Pro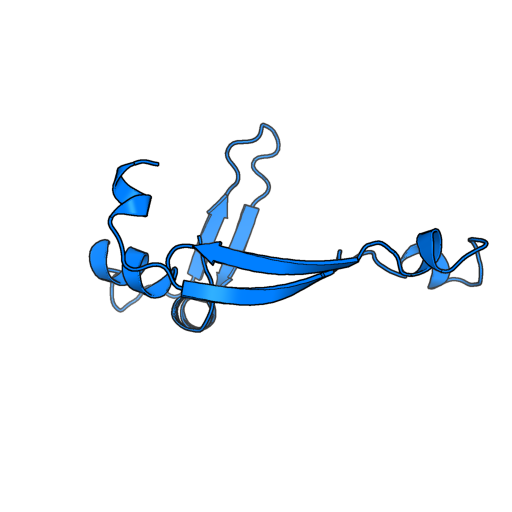tein AF-A0A357V154-F1 (afdb_monomer_lite)

Secondary structure (DSSP, 8-state):
-TTGGGSPPEEEEEEEE-TTTTGGGGGS---SSHHHHS-SEEEEEEEE-BHHHHHHHTT--TT--EEEE--SSTT---EEEEHHHHHHT-B-

Sequence (92 aa):
YQDLKRFPPQSRFYFLECAANGGMEWRGAQLNGVQFTHGMVHCVQYTGVPLRTLLEEAGVKPKAKWLLVEGGDSAGMNRSLPLDKALDDCMV

Structure (mmCIF, N/CA/C/O backbone):
data_AF-A0A357V154-F1
#
_entry.id   AF-A0A357V154-F1
#
loop_
_atom_site.group_PDB
_atom_site.id
_atom_site.type_symbol
_atom_site.label_atom_id
_atom_site.label_alt_id
_atom_site.label_comp_id
_atom_site.label_asym_id
_atom_site.label_entity_id
_atom_site.label_seq_id
_atom_site.pdbx_PDB_ins_code
_atom_site.Cartn_x
_atom_site.Cartn_y
_atom_site.Cartn_z
_atom_site.occupancy
_atom_site.B_iso_or_equiv
_atom_site.auth_seq_id
_atom_site.auth_comp_id
_atom_site.auth_asym_id
_atom_site.auth_atom_id
_atom_site.pdbx_PDB_model_num
ATOM 1 N N . TYR A 1 1 ? 2.688 7.151 16.355 1.00 86.50 1 TYR A N 1
ATOM 2 C CA . TYR A 1 1 ? 3.520 5.962 16.049 1.00 86.50 1 TYR A CA 1
ATOM 3 C C . TYR A 1 1 ? 3.602 4.986 17.219 1.00 86.50 1 TYR A C 1
ATOM 5 O O . TYR A 1 1 ? 3.321 3.817 17.006 1.00 86.50 1 TYR A O 1
ATOM 13 N N . GLN A 1 2 ? 3.945 5.419 18.442 1.00 96.81 2 GLN A N 1
ATOM 14 C CA . GLN A 1 2 ? 4.041 4.491 19.585 1.00 96.81 2 GLN A CA 1
ATOM 15 C C . GLN A 1 2 ? 2.719 3.782 19.908 1.00 96.81 2 GLN A C 1
ATOM 17 O O . GLN A 1 2 ? 2.735 2.596 20.215 1.00 96.81 2 GLN A O 1
ATOM 22 N N . ASP A 1 3 ? 1.581 4.465 19.762 1.00 96.94 3 ASP A N 1
ATOM 23 C CA . ASP A 1 3 ? 0.273 3.849 20.015 1.00 96.94 3 ASP A CA 1
ATOM 24 C C . ASP A 1 3 ? -0.071 2.752 19.000 1.00 96.94 3 ASP A C 1
ATOM 26 O O . ASP A 1 3 ? -0.614 1.722 19.382 1.00 96.94 3 ASP A O 1
ATOM 30 N N . LEU A 1 4 ? 0.341 2.901 17.732 1.00 96.56 4 LEU A N 1
ATOM 31 C CA . LEU A 1 4 ? 0.139 1.868 16.705 1.00 96.56 4 LEU A CA 1
ATOM 32 C C . LEU A 1 4 ? 0.829 0.552 17.085 1.00 96.56 4 LEU A C 1
ATOM 34 O O . LEU A 1 4 ? 0.264 -0.516 16.892 1.00 96.56 4 LEU A O 1
ATOM 38 N N . LYS A 1 5 ? 2.016 0.620 17.702 1.00 96.06 5 LYS A N 1
ATOM 39 C CA . LYS A 1 5 ? 2.767 -0.571 18.135 1.00 96.06 5 LYS A CA 1
ATOM 40 C C . LYS A 1 5 ? 2.099 -1.360 19.262 1.00 96.06 5 LYS A C 1
ATOM 42 O O . LYS A 1 5 ? 2.571 -2.446 19.584 1.00 96.06 5 LYS A O 1
ATOM 47 N N . ARG A 1 6 ? 1.060 -0.811 19.896 1.00 96.88 6 ARG A N 1
ATOM 48 C CA . ARG A 1 6 ? 0.317 -1.485 20.969 1.00 96.88 6 ARG A CA 1
ATOM 49 C C . ARG A 1 6 ? -0.791 -2.391 20.435 1.00 96.88 6 ARG A C 1
ATOM 51 O O . ARG A 1 6 ? -1.246 -3.259 21.173 1.00 96.88 6 ARG A O 1
ATOM 58 N N . PHE A 1 7 ? -1.216 -2.210 19.183 1.00 97.94 7 PHE A N 1
ATOM 59 C CA . PHE A 1 7 ? -2.176 -3.110 18.547 1.00 97.94 7 PHE A CA 1
ATOM 60 C C . PHE A 1 7 ? -1.512 -4.442 18.152 1.00 97.94 7 PHE A C 1
ATOM 62 O O . PHE A 1 7 ? -0.307 -4.467 17.889 1.00 97.94 7 PHE A O 1
ATOM 69 N N . PRO A 1 8 ? -2.273 -5.552 18.076 1.00 96.38 8 PRO A N 1
ATOM 70 C CA . PRO A 1 8 ? -1.737 -6.847 17.662 1.00 96.38 8 PRO A CA 1
ATOM 71 C C . PRO A 1 8 ? -1.181 -6.800 16.225 1.00 96.38 8 PRO A C 1
ATOM 73 O O . PRO A 1 8 ? -1.943 -6.520 15.294 1.00 96.38 8 PRO A O 1
ATOM 76 N N . PRO A 1 9 ? 0.117 -7.084 16.009 1.00 97.00 9 PRO A N 1
ATOM 77 C CA . PRO A 1 9 ? 0.693 -7.067 14.673 1.00 97.00 9 PRO A CA 1
ATOM 78 C C . PRO A 1 9 ? 0.313 -8.325 13.881 1.00 97.00 9 PRO A C 1
ATOM 80 O O . PRO A 1 9 ? 0.141 -9.409 14.441 1.00 97.00 9 PRO A O 1
ATOM 83 N N . GLN A 1 10 ? 0.249 -8.199 12.558 1.00 97.94 10 GLN A N 1
ATOM 84 C CA . GLN A 1 10 ? 0.177 -9.316 11.617 1.00 97.94 10 GLN A CA 1
ATOM 85 C C . GLN A 1 10 ? 1.294 -9.195 10.583 1.00 97.94 10 GLN A C 1
ATOM 87 O O . GLN A 1 10 ? 1.650 -8.086 10.185 1.00 97.94 10 GLN A O 1
ATOM 92 N N . SER A 1 11 ? 1.811 -10.334 10.119 1.00 98.12 11 SER A N 1
ATOM 93 C CA . SER A 1 11 ? 2.831 -10.381 9.069 1.00 98.12 11 SER A CA 1
ATOM 94 C C . SER A 1 11 ? 2.301 -11.060 7.810 1.00 98.12 11 SER A C 1
ATOM 96 O O . SER A 1 11 ? 1.695 -12.12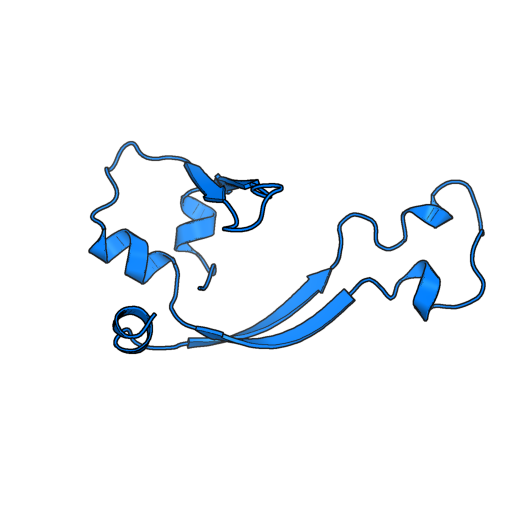9 7.893 1.00 98.12 11 SER A O 1
ATOM 98 N N . ARG A 1 12 ? 2.540 -10.461 6.639 1.00 97.62 12 ARG A N 1
ATOM 99 C CA . ARG A 1 12 ? 2.117 -10.988 5.329 1.00 97.62 12 ARG A CA 1
ATOM 100 C C . ARG A 1 12 ? 3.166 -10.706 4.260 1.00 97.62 12 ARG A C 1
ATOM 102 O O . ARG A 1 12 ? 3.825 -9.673 4.299 1.00 97.62 12 ARG A O 1
ATOM 109 N N . PHE A 1 13 ? 3.308 -11.616 3.301 1.00 98.44 13 PHE A N 1
ATOM 110 C CA . PHE A 1 13 ? 4.090 -11.363 2.093 1.00 98.44 13 PHE A CA 1
ATOM 111 C C . PHE A 1 13 ? 3.184 -10.747 1.036 1.00 98.44 13 PHE A C 1
ATOM 113 O O . PHE A 1 13 ? 2.178 -11.354 0.668 1.00 98.44 13 PHE A O 1
ATOM 120 N N . TYR A 1 14 ? 3.555 -9.569 0.545 1.00 98.06 14 TYR A N 1
ATOM 121 C CA . TYR A 1 14 ? 2.866 -8.920 -0.563 1.00 98.06 14 TYR A CA 1
ATOM 122 C C . TYR A 1 14 ? 3.872 -8.494 -1.618 1.00 98.06 14 TYR A C 1
ATOM 124 O O . TYR A 1 14 ? 4.957 -7.999 -1.291 1.00 98.06 14 TYR A O 1
ATOM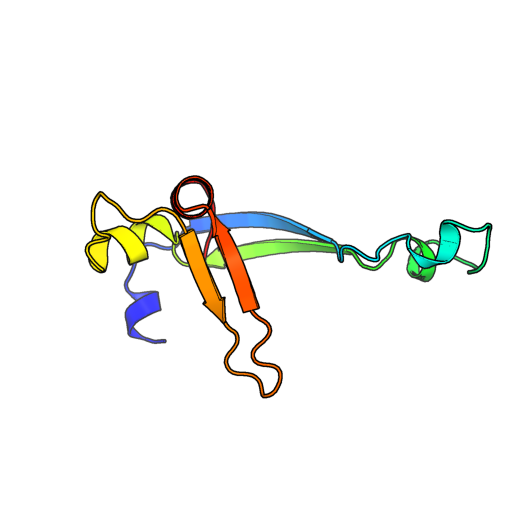 132 N N . PHE A 1 15 ? 3.483 -8.662 -2.881 1.00 98.44 15 PHE A N 1
ATOM 133 C CA . PHE A 1 15 ? 4.119 -7.924 -3.954 1.00 98.44 15 PHE A CA 1
ATOM 134 C C . PHE A 1 15 ? 3.457 -6.551 -4.081 1.00 98.44 15 PHE A C 1
ATOM 136 O O . PHE A 1 15 ? 2.255 -6.410 -3.857 1.00 98.44 15 PHE A O 1
ATOM 143 N N . LEU A 1 16 ? 4.245 -5.544 -4.435 1.00 98.50 16 LEU A N 1
ATOM 144 C CA . LEU A 1 16 ? 3.752 -4.225 -4.802 1.00 98.50 16 LEU A CA 1
ATOM 145 C C . LEU A 1 16 ? 4.339 -3.890 -6.162 1.00 98.50 16 LEU A C 1
ATOM 147 O O . LEU A 1 16 ? 5.555 -3.905 -6.343 1.00 98.50 16 LEU A O 1
ATOM 151 N N . GLU A 1 17 ? 3.452 -3.628 -7.111 1.00 98.81 17 GLU A N 1
ATOM 152 C CA . GLU A 1 17 ? 3.791 -3.329 -8.492 1.00 98.81 17 GLU A CA 1
ATOM 153 C C . GLU A 1 17 ? 3.292 -1.928 -8.843 1.00 98.81 17 GLU A C 1
ATOM 155 O O . GLU A 1 17 ? 2.149 -1.560 -8.561 1.00 98.81 17 GLU A O 1
ATOM 160 N N . CYS A 1 18 ? 4.164 -1.125 -9.448 1.00 98.44 18 CYS A N 1
ATOM 161 C CA . CYS A 1 18 ? 3.763 0.161 -9.993 1.00 98.44 18 CYS A CA 1
ATOM 162 C C . CYS A 1 18 ? 2.778 -0.066 -11.144 1.00 98.44 18 CYS A C 1
ATOM 164 O O . CYS A 1 18 ? 3.056 -0.849 -12.045 1.00 98.44 18 CYS A O 1
ATOM 166 N N . ALA A 1 19 ? 1.683 0.695 -11.194 1.00 98.19 19 ALA A N 1
ATOM 167 C CA . ALA A 1 19 ? 0.722 0.624 -12.300 1.00 98.19 19 ALA A CA 1
ATOM 168 C C . ALA A 1 19 ? 1.348 0.897 -13.688 1.00 98.19 19 ALA A C 1
ATOM 170 O O . ALA A 1 19 ? 0.749 0.571 -14.708 1.00 98.19 19 ALA A O 1
ATOM 171 N N . ALA A 1 20 ? 2.536 1.510 -13.726 1.00 98.12 20 ALA A N 1
ATOM 172 C CA . ALA A 1 20 ? 3.295 1.777 -14.943 1.00 98.12 20 ALA A CA 1
ATOM 173 C C . ALA A 1 20 ? 4.352 0.703 -15.274 1.00 98.12 20 ALA A C 1
ATOM 175 O O . ALA A 1 20 ? 5.106 0.894 -16.228 1.00 98.12 20 ALA A O 1
ATOM 176 N N . ASN A 1 21 ? 4.440 -0.405 -14.527 1.00 98.56 21 ASN A N 1
ATOM 177 C CA . ASN A 1 21 ? 5.336 -1.508 -14.878 1.00 98.56 21 ASN A CA 1
ATOM 178 C C . ASN A 1 21 ? 4.953 -2.068 -16.261 1.00 98.56 21 ASN A C 1
ATOM 180 O O . ASN A 1 21 ? 3.772 -2.239 -16.553 1.00 98.56 21 ASN A O 1
ATOM 184 N N . GLY A 1 22 ? 5.923 -2.262 -17.158 1.00 97.94 22 GLY A N 1
ATOM 185 C CA . GLY A 1 22 ? 5.659 -2.580 -18.572 1.00 97.94 22 GLY A CA 1
ATOM 186 C C . GLY A 1 22 ? 5.102 -1.419 -19.408 1.00 97.94 22 GLY A C 1
ATOM 187 O O . GLY A 1 22 ? 4.980 -1.536 -20.625 1.00 97.94 22 GLY A O 1
ATOM 188 N N . GLY A 1 23 ? 4.810 -0.270 -18.792 1.00 97.81 23 GLY A N 1
ATOM 189 C CA . GLY A 1 23 ? 4.123 0.864 -19.409 1.00 97.81 23 GLY A CA 1
ATOM 190 C C . GLY A 1 23 ? 4.829 1.456 -20.633 1.00 97.81 23 GLY A C 1
ATOM 191 O O . GLY A 1 23 ? 4.191 1.918 -21.576 1.00 97.81 23 GLY A O 1
ATOM 192 N N . MET A 1 24 ? 6.157 1.424 -20.651 1.00 96.56 24 MET A N 1
ATOM 193 C CA . MET A 1 24 ? 6.928 1.941 -21.784 1.00 96.56 24 MET A CA 1
ATOM 194 C C . MET A 1 24 ? 6.812 1.037 -23.022 1.00 96.56 24 MET A C 1
ATOM 196 O O . MET A 1 24 ? 6.887 1.514 -24.150 1.00 96.56 24 MET A O 1
ATOM 200 N N . GLU A 1 25 ? 6.512 -0.248 -22.832 1.00 97.56 25 GLU A N 1
ATOM 201 C CA . GLU A 1 25 ? 6.518 -1.249 -23.900 1.00 97.56 25 GLU A CA 1
ATOM 202 C C . GLU A 1 25 ? 5.164 -1.370 -24.635 1.00 97.56 25 GLU A C 1
ATOM 204 O O . GLU A 1 25 ? 5.070 -2.062 -25.650 1.00 97.56 25 GLU A O 1
ATOM 209 N N . TRP A 1 26 ? 4.102 -0.670 -24.192 1.00 97.06 26 TRP A N 1
ATOM 210 C CA . TRP A 1 26 ? 2.756 -0.757 -24.801 1.00 97.06 26 TRP A CA 1
ATOM 211 C C . TRP A 1 26 ? 2.727 -0.425 -26.300 1.00 97.06 26 TRP A C 1
ATOM 213 O O . TRP A 1 26 ? 1.849 -0.897 -27.020 1.00 97.06 26 TRP A O 1
ATOM 223 N N . ARG A 1 27 ? 3.650 0.420 -26.778 1.00 96.62 27 ARG A N 1
ATOM 224 C CA . ARG A 1 27 ? 3.722 0.861 -28.185 1.00 96.62 27 ARG A CA 1
ATOM 225 C C . ARG A 1 27 ? 4.833 0.176 -28.987 1.00 96.62 27 ARG A C 1
ATOM 227 O O . ARG A 1 27 ? 5.106 0.595 -30.109 1.00 96.62 27 ARG A O 1
ATOM 234 N N . GLY A 1 28 ? 5.463 -0.852 -28.428 1.00 96.56 28 GLY A N 1
ATOM 235 C CA . GLY A 1 28 ? 6.577 -1.580 -29.033 1.00 96.56 28 GLY A CA 1
ATOM 236 C C . GLY A 1 28 ? 7.750 -1.723 -28.070 1.00 96.56 28 GLY A C 1
ATOM 237 O O . GLY A 1 28 ? 7.754 -1.116 -27.005 1.00 96.56 28 GLY A O 1
ATOM 238 N N . ALA A 1 29 ? 8.750 -2.512 -28.462 1.00 97.00 29 ALA A N 1
ATOM 239 C CA . ALA A 1 29 ? 9.934 -2.742 -27.641 1.00 97.00 29 ALA A CA 1
ATOM 240 C C . ALA A 1 29 ? 10.782 -1.462 -27.524 1.00 97.00 29 ALA A C 1
ATOM 242 O O . ALA A 1 29 ? 11.229 -0.940 -28.550 1.00 97.00 29 ALA A O 1
ATOM 243 N N . GLN A 1 30 ? 11.001 -0.958 -26.306 1.00 97.44 30 GLN A N 1
ATOM 244 C CA . GLN A 1 30 ? 11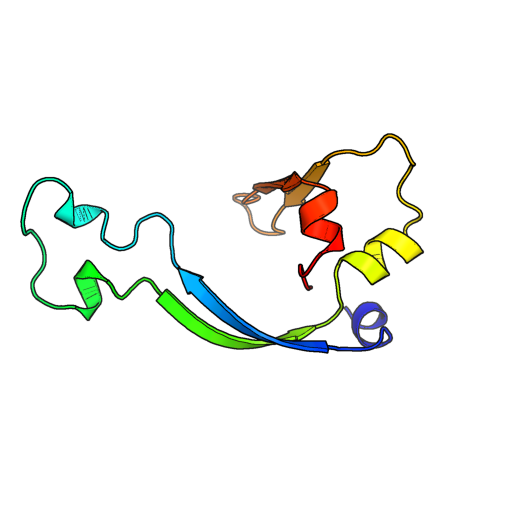.748 0.288 -26.074 1.00 97.44 30 GLN A CA 1
ATOM 245 C C . GLN A 1 30 ? 13.014 0.086 -25.243 1.00 97.44 30 GLN A C 1
ATOM 247 O O . GLN A 1 30 ? 14.042 0.695 -25.549 1.00 97.44 30 GLN A O 1
ATOM 252 N N . LEU A 1 31 ? 12.960 -0.735 -24.191 1.00 97.56 31 LEU A N 1
ATOM 253 C CA . LEU A 1 31 ? 14.037 -0.829 -23.202 1.00 97.56 31 LEU A CA 1
ATOM 254 C C . LEU A 1 31 ? 14.745 -2.191 -23.210 1.00 97.56 31 LEU A C 1
ATOM 256 O O . LEU A 1 31 ? 14.132 -3.253 -23.295 1.00 97.56 31 LEU A O 1
ATOM 260 N N . ASN A 1 32 ? 16.072 -2.161 -23.055 1.00 96.94 32 ASN A N 1
ATOM 261 C CA . ASN A 1 32 ? 16.906 -3.363 -23.044 1.00 96.94 32 ASN A CA 1
ATOM 262 C C . ASN A 1 32 ? 17.077 -3.916 -21.625 1.00 96.94 32 ASN A C 1
ATOM 264 O O . ASN A 1 32 ? 17.973 -3.498 -20.893 1.00 96.94 32 ASN A O 1
ATOM 268 N N . GLY A 1 33 ? 16.246 -4.895 -21.260 1.00 97.38 33 GLY A N 1
ATOM 269 C CA . GLY A 1 33 ? 16.405 -5.701 -20.046 1.00 97.38 33 GLY A CA 1
ATOM 270 C C . GLY A 1 33 ? 15.156 -5.759 -19.168 1.00 97.38 33 GLY A C 1
ATOM 271 O O . GLY A 1 33 ? 14.372 -4.812 -19.088 1.00 97.38 33 GLY A O 1
ATOM 272 N N . VAL A 1 34 ? 14.982 -6.882 -18.463 1.00 97.25 34 VAL A N 1
ATOM 273 C CA . VAL A 1 34 ? 13.809 -7.118 -17.598 1.00 97.25 34 VAL A CA 1
ATOM 274 C C . VAL A 1 34 ? 13.746 -6.149 -16.418 1.00 97.25 34 VAL A C 1
ATOM 276 O O . VAL A 1 34 ? 12.664 -5.740 -16.017 1.00 97.25 34 VAL A O 1
ATOM 279 N N . GLN A 1 35 ? 14.903 -5.699 -15.924 1.00 98.19 35 GLN A N 1
ATOM 280 C CA . GLN A 1 35 ? 14.981 -4.687 -14.872 1.00 98.19 35 GLN A CA 1
ATOM 281 C C . GLN A 1 35 ? 14.265 -3.384 -15.265 1.00 98.19 35 GLN A C 1
ATOM 283 O O . GLN A 1 35 ? 13.662 -2.742 -14.413 1.00 98.19 35 GLN A O 1
ATOM 288 N N . PHE A 1 36 ? 14.306 -2.999 -16.541 1.00 97.44 36 PHE A N 1
ATOM 289 C CA . PHE A 1 36 ? 13.698 -1.754 -17.013 1.00 97.44 36 PHE A CA 1
ATOM 290 C C . PHE A 1 36 ? 12.265 -1.945 -17.499 1.00 97.44 36 PHE A C 1
ATOM 292 O O . PHE A 1 36 ? 11.429 -1.068 -17.309 1.00 97.44 36 PHE A O 1
ATOM 299 N N . THR A 1 37 ? 11.977 -3.091 -18.114 1.00 97.69 37 THR A N 1
ATOM 300 C CA . THR A 1 37 ? 10.651 -3.367 -18.678 1.00 97.69 37 THR A CA 1
ATOM 301 C C . THR A 1 37 ? 9.658 -3.850 -17.622 1.00 97.69 37 THR A C 1
ATOM 303 O O . THR A 1 37 ? 8.495 -3.482 -17.696 1.00 97.69 37 THR A O 1
ATOM 306 N N . HIS A 1 38 ? 10.100 -4.629 -16.628 1.00 98.25 38 HIS A N 1
ATOM 307 C CA . HIS A 1 38 ? 9.226 -5.286 -15.644 1.00 98.25 38 HIS A CA 1
ATOM 308 C C . HIS A 1 38 ? 9.730 -5.172 -14.193 1.00 98.25 38 HIS A C 1
ATOM 310 O O . HIS A 1 38 ? 9.203 -5.836 -13.302 1.00 98.25 38 HIS A O 1
ATOM 316 N N . GLY A 1 39 ? 10.756 -4.356 -13.934 1.00 98.31 39 GLY A N 1
ATOM 317 C CA . GLY A 1 39 ? 11.389 -4.249 -12.617 1.00 98.31 39 GLY A CA 1
ATOM 318 C C . GLY A 1 39 ? 10.718 -3.285 -11.639 1.00 98.31 39 GLY A C 1
ATOM 319 O O . GLY A 1 39 ? 11.218 -3.139 -10.526 1.00 98.31 39 GLY A O 1
ATOM 320 N N . MET A 1 40 ? 9.604 -2.631 -11.993 1.00 98.62 40 MET A N 1
ATOM 321 C CA . MET A 1 40 ? 8.859 -1.759 -11.069 1.00 98.62 40 MET A CA 1
ATOM 322 C C . MET A 1 40 ? 7.966 -2.574 -10.118 1.00 98.62 40 MET A C 1
ATOM 324 O O . MET A 1 40 ? 6.782 -2.280 -9.947 1.00 98.62 40 MET A O 1
ATOM 328 N N . VAL A 1 41 ? 8.539 -3.618 -9.520 1.00 98.62 41 VAL A N 1
ATOM 329 C CA . VAL A 1 41 ? 7.877 -4.563 -8.625 1.00 98.62 41 VAL A CA 1
ATOM 330 C C . VAL A 1 41 ? 8.849 -5.029 -7.546 1.00 98.62 41 VAL A C 1
ATOM 332 O O . VAL A 1 41 ? 10.044 -5.194 -7.786 1.00 98.62 41 VAL A O 1
ATOM 335 N N . HIS A 1 42 ? 8.338 -5.278 -6.349 1.00 98.62 42 HIS A N 1
ATOM 336 C CA . HIS A 1 42 ? 9.074 -5.970 -5.294 1.00 98.62 42 HIS A CA 1
ATOM 337 C C . HIS A 1 42 ? 8.132 -6.860 -4.490 1.00 98.62 42 HIS A C 1
ATOM 339 O O . HIS A 1 42 ? 6.921 -6.669 -4.528 1.00 98.62 42 HIS A O 1
ATOM 345 N N . CYS A 1 43 ? 8.682 -7.807 -3.728 1.00 98.56 43 CYS A N 1
ATOM 346 C CA . CYS A 1 43 ? 7.931 -8.645 -2.795 1.00 98.56 43 CYS A CA 1
ATOM 347 C C . CYS A 1 43 ? 8.684 -8.740 -1.470 1.00 98.56 43 CYS A C 1
ATOM 349 O O . CYS A 1 43 ? 9.853 -9.125 -1.445 1.00 98.56 43 CYS A O 1
ATOM 351 N N . VAL A 1 44 ? 8.026 -8.353 -0.378 1.00 98.56 44 VAL A N 1
ATOM 352 C CA . VAL A 1 44 ? 8.620 -8.329 0.964 1.00 98.56 44 VAL A CA 1
ATOM 353 C C . VAL A 1 44 ? 7.615 -8.808 2.004 1.00 98.56 44 VAL A C 1
ATOM 355 O O . VAL A 1 44 ? 6.408 -8.853 1.754 1.00 98.56 44 VAL A O 1
ATOM 358 N N . GLN A 1 45 ? 8.117 -9.160 3.187 1.00 98.56 45 GLN A N 1
ATOM 359 C CA . GLN A 1 45 ? 7.273 -9.384 4.352 1.00 98.56 45 GLN A CA 1
ATOM 360 C C . GLN A 1 45 ? 6.939 -8.041 5.007 1.00 98.56 45 GLN A C 1
ATOM 362 O O . GLN A 1 45 ? 7.817 -7.364 5.539 1.00 98.56 45 GLN A O 1
ATOM 367 N N . TYR A 1 46 ? 5.663 -7.681 5.008 1.00 98.31 46 TYR A N 1
ATOM 368 C CA . TYR A 1 46 ? 5.133 -6.565 5.779 1.00 98.31 46 TYR A CA 1
ATOM 369 C C . TYR A 1 46 ? 4.748 -7.045 7.167 1.00 98.31 46 TYR A C 1
ATOM 371 O O . TYR A 1 46 ? 4.198 -8.135 7.306 1.00 98.31 46 TYR A O 1
ATOM 379 N N . THR A 1 47 ? 5.035 -6.239 8.187 1.00 98.12 47 THR A N 1
ATOM 380 C CA . THR A 1 47 ? 4.531 -6.440 9.549 1.00 98.12 47 THR A CA 1
ATOM 381 C C . THR A 1 47 ? 3.945 -5.134 10.045 1.00 98.12 47 THR A C 1
ATOM 383 O O . THR A 1 47 ? 4.648 -4.126 10.088 1.00 98.12 47 THR A O 1
ATOM 386 N N . GLY A 1 48 ? 2.674 -5.166 10.421 1.00 97.62 48 GLY A N 1
ATOM 387 C CA . GLY A 1 48 ? 1.919 -3.972 10.773 1.00 97.62 48 GLY A CA 1
ATOM 388 C C . GLY A 1 48 ? 0.584 -4.313 11.414 1.00 97.62 48 GLY A C 1
ATOM 389 O O . GLY A 1 48 ? 0.327 -5.461 11.784 1.00 97.62 48 GLY A O 1
ATOM 390 N N . VAL A 1 49 ? -0.266 -3.307 11.558 1.00 98.38 49 VAL A N 1
ATOM 391 C CA . VAL A 1 49 ? -1.591 -3.427 12.166 1.00 98.38 49 VAL A CA 1
ATOM 392 C C . VAL A 1 49 ? -2.638 -3.550 11.059 1.00 98.38 49 VAL A C 1
ATOM 394 O O . VAL A 1 49 ? -2.625 -2.745 10.125 1.00 98.38 49 VAL A O 1
ATOM 397 N N . PRO A 1 50 ? -3.573 -4.513 11.131 1.00 97.94 50 PRO A N 1
ATOM 398 C CA . PRO A 1 50 ? -4.690 -4.563 10.196 1.00 97.94 50 PRO A CA 1
ATOM 399 C C . PRO A 1 50 ? -5.490 -3.259 10.222 1.00 97.94 50 PRO A C 1
ATOM 401 O O . PRO A 1 50 ? -5.906 -2.796 11.287 1.00 97.94 50 PRO A O 1
ATOM 404 N N . LEU A 1 51 ? -5.773 -2.695 9.048 1.00 97.88 51 LEU A N 1
ATOM 405 C CA . LEU A 1 51 ? -6.565 -1.471 8.935 1.00 97.88 51 LEU A CA 1
ATOM 406 C C . LEU A 1 51 ? -7.970 -1.666 9.526 1.00 97.88 51 LEU A C 1
ATOM 408 O O . LEU A 1 51 ? -8.489 -0.756 10.167 1.00 97.88 51 LEU A O 1
ATOM 412 N N . ARG A 1 52 ? -8.534 -2.879 9.413 1.00 97.56 52 ARG A N 1
ATOM 413 C CA . ARG A 1 52 ? -9.769 -3.287 10.103 1.00 97.56 52 ARG A CA 1
ATOM 414 C C . ARG A 1 52 ? -9.756 -2.914 11.587 1.00 97.56 52 ARG A C 1
ATOM 416 O O . ARG A 1 52 ? -10.686 -2.262 12.042 1.00 97.56 52 ARG A O 1
ATOM 423 N N . THR A 1 53 ? -8.706 -3.287 12.315 1.00 97.69 53 THR A N 1
ATOM 424 C CA . THR A 1 53 ? -8.613 -3.062 13.765 1.00 97.69 53 THR A CA 1
ATOM 425 C C . THR A 1 53 ? -8.608 -1.572 14.103 1.00 97.69 53 THR A C 1
ATOM 427 O O . THR A 1 53 ? -9.271 -1.149 15.044 1.00 97.69 53 THR A O 1
ATOM 430 N N . LEU A 1 54 ? -7.914 -0.757 13.304 1.00 97.81 54 LEU A N 1
ATOM 431 C CA . LEU A 1 54 ? -7.888 0.696 13.497 1.00 97.81 54 LEU A CA 1
ATOM 432 C C . LEU A 1 54 ? -9.250 1.340 13.198 1.00 97.81 54 LEU A C 1
ATOM 434 O O . LEU A 1 54 ? -9.664 2.264 13.892 1.00 97.81 54 LEU A O 1
ATOM 438 N N . LEU A 1 55 ? -9.955 0.858 12.172 1.00 97.69 55 LEU A N 1
ATOM 439 C CA . LEU A 1 55 ? -11.287 1.345 11.803 1.00 97.69 55 LEU A CA 1
ATOM 440 C C . LEU A 1 55 ? -12.364 0.942 12.820 1.00 97.69 55 LEU A C 1
ATOM 442 O O . LEU A 1 55 ? -13.285 1.719 13.077 1.00 97.69 55 LEU A O 1
ATOM 446 N N . GLU A 1 56 ? -12.250 -0.251 13.404 1.00 96.25 56 GLU A N 1
ATOM 447 C CA . GLU A 1 56 ? -13.108 -0.710 14.500 1.00 96.25 56 GLU A CA 1
ATOM 448 C C . GLU A 1 56 ? -12.922 0.172 15.740 1.00 96.25 56 GLU A C 1
ATOM 450 O O . GLU A 1 56 ? -13.910 0.683 16.265 1.00 96.25 56 GLU A O 1
ATOM 455 N N . GLU A 1 57 ? -11.673 0.444 16.135 1.00 97.25 57 GLU A N 1
ATOM 456 C CA . GLU A 1 57 ? -11.356 1.351 17.249 1.00 97.25 57 GLU A CA 1
ATOM 457 C C . GLU A 1 57 ? -11.859 2.782 16.988 1.00 97.25 57 GLU A C 1
ATOM 459 O O . GLU A 1 57 ? -12.401 3.438 17.876 1.00 97.25 57 GLU A O 1
ATOM 464 N N . ALA A 1 58 ? -11.738 3.268 15.748 1.00 97.12 58 ALA A N 1
ATOM 465 C CA . ALA A 1 58 ? -12.226 4.590 15.356 1.00 97.12 58 ALA A CA 1
ATOM 466 C C . ALA A 1 58 ? -13.764 4.694 15.302 1.00 97.12 58 ALA A C 1
ATOM 468 O O . ALA A 1 58 ? -14.297 5.802 15.197 1.00 97.12 58 ALA A O 1
ATOM 469 N N . GLY A 1 59 ? -14.489 3.571 15.340 1.00 97.44 59 GLY A N 1
ATOM 470 C CA . GLY A 1 59 ? -15.949 3.551 15.307 1.00 97.44 59 GLY A CA 1
ATOM 471 C C . GLY A 1 59 ? -16.533 4.006 13.966 1.00 97.44 59 GLY A C 1
ATOM 472 O O . GLY A 1 59 ? -17.350 4.933 13.914 1.00 97.44 59 GLY A O 1
ATOM 473 N N . VAL A 1 60 ? -16.127 3.368 12.859 1.00 96.50 60 VAL A N 1
ATOM 474 C CA . VAL A 1 60 ? -16.655 3.685 11.518 1.00 96.50 60 VAL A CA 1
ATOM 475 C C . VAL A 1 60 ? -18.189 3.643 11.489 1.00 96.50 60 VAL A C 1
ATOM 477 O O . VAL A 1 60 ? -18.834 2.673 11.882 1.00 96.50 60 VAL A O 1
ATOM 480 N N . LYS A 1 61 ? -18.795 4.716 10.966 1.00 96.38 61 LYS A N 1
ATOM 481 C CA . LYS A 1 61 ? -20.255 4.842 10.865 1.00 96.38 61 LYS A CA 1
ATOM 482 C C . LYS A 1 61 ? -20.829 3.814 9.875 1.00 96.38 61 LYS A C 1
ATOM 484 O O . LYS A 1 61 ? -20.280 3.680 8.783 1.00 96.38 61 LYS A O 1
ATOM 489 N N . PRO A 1 62 ? -22.016 3.226 10.130 1.00 93.31 62 PRO A N 1
ATOM 490 C CA . PRO A 1 62 ? -22.611 2.198 9.259 1.00 93.31 62 PRO A CA 1
ATOM 491 C C . PRO A 1 62 ? -22.846 2.615 7.797 1.00 93.31 62 PRO A C 1
ATOM 493 O O . PRO A 1 62 ? -22.949 1.777 6.906 1.00 93.31 62 PRO A O 1
ATOM 496 N N . LYS A 1 63 ? -22.970 3.924 7.539 1.00 96.56 63 LYS A N 1
ATOM 497 C CA . LYS A 1 63 ? -23.185 4.476 6.193 1.00 96.56 63 LYS A CA 1
ATOM 498 C C . LYS A 1 63 ? -21.886 4.785 5.438 1.00 96.56 63 LYS A C 1
ATOM 500 O O . LYS A 1 63 ? -21.970 5.201 4.286 1.00 96.56 63 LYS A O 1
ATOM 505 N N . ALA A 1 64 ? -20.715 4.617 6.055 1.00 97.31 64 ALA A N 1
ATOM 506 C CA . ALA A 1 64 ? -19.437 4.825 5.382 1.00 97.31 64 ALA A CA 1
ATOM 507 C C . ALA A 1 64 ? -19.255 3.822 4.230 1.00 97.31 64 ALA A C 1
ATOM 509 O O . ALA A 1 64 ? -19.738 2.690 4.289 1.00 97.31 64 ALA A O 1
ATOM 510 N N . LYS A 1 65 ? -18.588 4.264 3.159 1.00 97.94 65 LYS A N 1
ATOM 511 C CA . LYS A 1 65 ? -18.390 3.476 1.926 1.00 97.94 65 LYS A CA 1
ATOM 512 C C . LYS A 1 65 ? -16.962 3.514 1.402 1.00 97.94 65 LYS A C 1
ATOM 514 O O . LYS A 1 65 ? -16.525 2.549 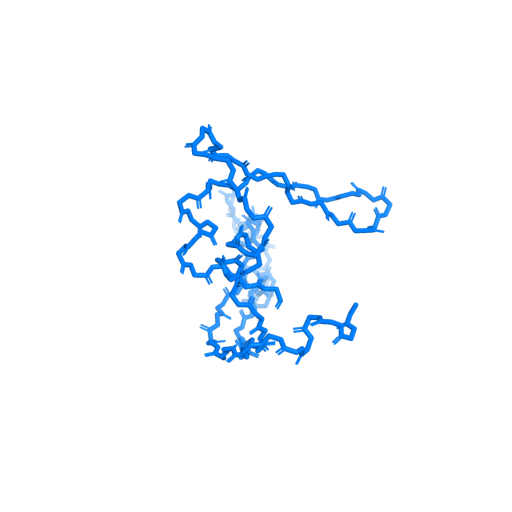0.790 1.00 97.94 65 LYS A O 1
ATOM 519 N N . TRP A 1 66 ? -16.257 4.609 1.656 1.00 98.38 66 TRP A N 1
ATOM 520 C CA . TRP A 1 66 ? -14.928 4.871 1.126 1.00 98.38 66 TRP A CA 1
ATOM 521 C C . TRP A 1 66 ? -14.063 5.513 2.198 1.00 98.38 66 TRP A C 1
ATOM 523 O O . TRP A 1 66 ? -14.567 6.238 3.059 1.00 98.38 66 TRP A O 1
ATOM 533 N N . LEU A 1 67 ? -12.765 5.265 2.099 1.00 98.12 67 LEU A N 1
ATOM 534 C CA . LEU A 1 67 ? -11.721 5.965 2.828 1.00 98.12 67 LEU A CA 1
ATOM 535 C C . LEU A 1 67 ? -10.946 6.832 1.840 1.00 98.12 67 LEU A C 1
ATOM 537 O O . LEU A 1 67 ? -10.656 6.390 0.727 1.00 98.12 67 LEU A O 1
ATOM 541 N N . LEU A 1 68 ? -10.591 8.044 2.258 1.00 97.62 68 LEU A N 1
ATOM 542 C CA . LEU A 1 68 ? -9.553 8.830 1.602 1.00 97.62 68 LEU A CA 1
ATOM 543 C C . LEU A 1 68 ? -8.253 8.582 2.364 1.00 97.62 68 LEU A C 1
ATOM 545 O O . LEU A 1 68 ? -8.157 8.927 3.540 1.00 97.62 68 LEU A O 1
ATOM 549 N N . VAL A 1 69 ? -7.287 7.949 1.708 1.00 97.62 69 VAL A N 1
ATOM 550 C CA . VAL A 1 69 ? -5.949 7.720 2.261 1.00 97.62 69 VAL A CA 1
ATOM 551 C C . VAL A 1 69 ? -5.023 8.753 1.637 1.00 97.62 69 VAL A C 1
ATOM 553 O O . VAL A 1 69 ? -4.992 8.850 0.412 1.00 97.62 69 VAL A O 1
ATOM 556 N N . GLU A 1 70 ? -4.312 9.522 2.458 1.00 98.06 70 GLU A N 1
ATOM 557 C CA . GLU A 1 70 ? -3.457 10.643 2.046 1.00 98.06 70 GLU A CA 1
ATOM 558 C C . GLU A 1 70 ? -2.074 10.514 2.700 1.00 98.06 70 GLU A C 1
ATOM 560 O O . GLU A 1 70 ? -1.962 10.124 3.867 1.00 98.06 70 GLU A O 1
ATOM 565 N N . GLY A 1 71 ? -1.025 10.801 1.933 1.00 97.19 71 GLY A N 1
ATOM 566 C CA . GLY A 1 71 ? 0.352 10.849 2.405 1.00 97.19 71 GLY A CA 1
ATOM 567 C C . GLY A 1 71 ? 0.664 12.152 3.143 1.00 97.19 71 GLY A C 1
ATOM 568 O O . GLY A 1 71 ? 0.081 13.197 2.881 1.00 97.19 71 GLY A O 1
ATOM 569 N N . GLY A 1 72 ? 1.622 12.101 4.070 1.00 97.25 72 GLY A N 1
ATOM 570 C CA . GLY A 1 72 ? 2.139 13.296 4.753 1.00 97.25 72 GLY A CA 1
ATOM 571 C C . GLY A 1 72 ? 3.187 14.076 3.947 1.00 97.25 72 GLY A C 1
ATOM 572 O O . GLY A 1 72 ? 3.867 14.935 4.507 1.00 97.25 72 GLY A O 1
ATOM 573 N N . ASP A 1 73 ? 3.390 13.728 2.675 1.00 97.00 73 ASP A N 1
ATOM 574 C CA . ASP A 1 73 ? 4.314 14.383 1.753 1.00 97.00 73 ASP A CA 1
ATOM 575 C C . ASP A 1 73 ? 3.674 15.605 1.068 1.00 97.00 73 ASP A C 1
ATOM 577 O O . ASP A 1 73 ? 2.461 15.792 1.085 1.00 97.00 73 ASP A O 1
ATOM 581 N N . SER A 1 74 ? 4.484 16.455 0.431 1.00 97.38 74 SER A N 1
ATOM 582 C CA . SER A 1 74 ? 3.995 17.696 -0.192 1.00 97.38 74 SER A CA 1
ATOM 583 C C . SER A 1 74 ? 3.089 17.480 -1.405 1.00 97.38 74 SER A C 1
ATOM 585 O O . SER A 1 74 ? 2.361 18.400 -1.779 1.00 97.38 74 SER A O 1
ATOM 587 N N . ALA A 1 75 ? 3.122 16.300 -2.030 1.00 96.19 75 ALA A N 1
ATOM 588 C CA . ALA A 1 75 ? 2.193 15.967 -3.102 1.00 96.19 75 ALA A CA 1
ATOM 589 C C . ALA A 1 75 ? 0.854 15.435 -2.563 1.00 96.19 75 ALA A C 1
ATOM 591 O O . ALA A 1 75 ? -0.075 15.253 -3.352 1.00 96.19 75 ALA A O 1
ATOM 592 N N . GLY A 1 76 ? 0.760 15.139 -1.258 1.00 94.81 76 GLY A N 1
ATOM 593 C CA . GLY A 1 76 ? -0.391 14.542 -0.574 1.00 94.81 76 GLY A CA 1
ATOM 594 C C . GLY A 1 76 ? -0.737 13.117 -1.020 1.00 94.81 76 GLY A C 1
ATOM 595 O O . GLY A 1 76 ? -1.485 12.437 -0.336 1.00 94.81 76 GLY A O 1
ATOM 596 N N . MET A 1 77 ? -0.234 12.660 -2.173 1.00 94.56 77 MET A N 1
ATOM 597 C CA . MET A 1 77 ? -0.448 11.351 -2.806 1.00 94.56 77 MET A CA 1
ATOM 598 C C . MET A 1 77 ? -1.626 10.553 -2.239 1.00 94.56 77 MET A C 1
ATOM 600 O O . MET A 1 77 ? -1.459 9.653 -1.418 1.00 94.56 77 MET A O 1
ATOM 604 N N . ASN A 1 78 ? -2.835 10.891 -2.696 1.00 96.31 78 ASN A N 1
ATOM 605 C CA . ASN A 1 78 ? -4.063 10.328 -2.147 1.00 96.31 78 ASN A CA 1
ATOM 606 C C . ASN A 1 78 ? -4.705 9.259 -3.036 1.00 96.31 78 ASN A C 1
ATOM 608 O O . ASN A 1 78 ? -4.532 9.240 -4.258 1.00 96.31 78 ASN A O 1
ATOM 612 N N . ARG A 1 79 ? -5.466 8.348 -2.428 1.00 97.88 79 ARG A N 1
ATOM 613 C CA . ARG A 1 79 ? -6.309 7.369 -3.129 1.00 97.88 79 ARG A CA 1
ATOM 614 C C . ARG A 1 79 ? -7.612 7.147 -2.370 1.00 97.88 79 ARG A C 1
ATOM 616 O O . ARG A 1 79 ? -7.653 7.198 -1.143 1.00 97.88 79 ARG A O 1
ATOM 623 N N . SER A 1 80 ? -8.675 6.877 -3.124 1.00 98.12 80 SER A N 1
ATOM 624 C CA . SER A 1 80 ? -9.940 6.400 -2.564 1.00 98.12 80 SER A CA 1
ATOM 625 C C . SER A 1 80 ? -9.897 4.878 -2.441 1.00 98.12 80 SER A C 1
ATOM 627 O O . SER A 1 80 ? -9.638 4.194 -3.429 1.00 98.12 80 SER A O 1
ATOM 629 N N . LEU A 1 81 ? -10.156 4.355 -1.244 1.00 98.19 81 LEU A N 1
ATOM 630 C CA . LEU A 1 81 ? -10.165 2.923 -0.942 1.00 98.19 81 LEU A CA 1
ATOM 631 C C . LEU A 1 81 ? -11.591 2.493 -0.552 1.00 98.19 81 LEU A C 1
ATOM 633 O O . LEU A 1 81 ? -12.144 3.070 0.390 1.00 98.19 81 LEU A O 1
ATOM 637 N N . PRO A 1 82 ? -12.204 1.513 -1.244 1.00 98.44 82 PRO A N 1
ATOM 638 C CA . PRO A 1 82 ? -13.478 0.937 -0.824 1.00 98.44 82 PRO A CA 1
ATOM 639 C C . PRO A 1 82 ? -13.402 0.403 0.614 1.00 98.44 82 PRO A C 1
ATOM 641 O O . PRO A 1 82 ? -12.419 -0.237 0.992 1.00 98.44 82 PRO A O 1
ATOM 644 N N . LEU A 1 83 ? -14.428 0.666 1.430 1.00 98.19 83 LEU A N 1
ATOM 645 C CA . LEU A 1 83 ? -14.428 0.267 2.843 1.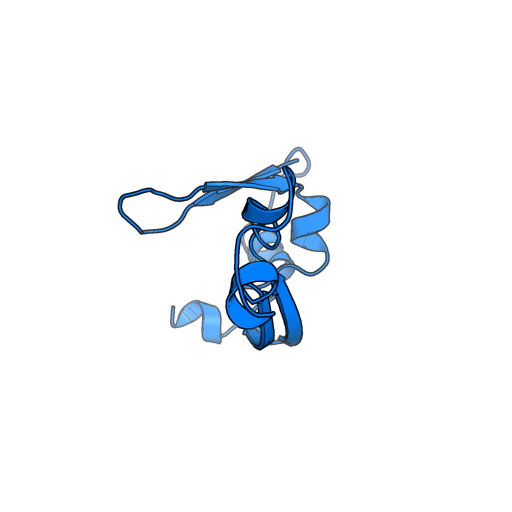00 98.19 83 LEU A CA 1
ATOM 646 C C . LEU A 1 83 ? -14.381 -1.258 3.015 1.00 98.19 83 LEU A C 1
ATOM 648 O O . LEU A 1 83 ? -13.727 -1.746 3.929 1.00 98.19 83 LEU A O 1
ATOM 652 N N . ASP A 1 84 ? -15.039 -2.014 2.141 1.00 97.69 84 ASP A N 1
ATOM 653 C CA . ASP A 1 84 ? -14.983 -3.478 2.134 1.00 97.69 84 ASP A CA 1
ATOM 654 C C . ASP A 1 84 ? -13.551 -3.989 1.930 1.00 97.69 84 ASP A C 1
ATOM 656 O O . ASP A 1 84 ? -13.106 -4.848 2.690 1.00 97.69 84 ASP A O 1
ATOM 660 N N . LYS A 1 85 ? -12.790 -3.398 0.998 1.00 98.31 85 LYS A N 1
ATOM 661 C CA . LYS A 1 85 ? -11.377 -3.752 0.812 1.00 98.31 85 LYS A CA 1
ATOM 662 C C . LYS A 1 85 ? -10.512 -3.342 2.003 1.00 98.31 85 LYS A C 1
ATOM 664 O O . LYS A 1 85 ? -9.641 -4.102 2.419 1.00 98.31 85 LYS A O 1
ATOM 669 N N . ALA A 1 86 ? -10.770 -2.172 2.584 1.00 97.94 86 ALA A N 1
ATOM 670 C CA . ALA A 1 86 ? -10.059 -1.703 3.772 1.00 97.94 86 ALA A CA 1
ATOM 671 C C . ALA A 1 86 ? -10.243 -2.626 4.988 1.00 97.94 86 ALA A C 1
ATOM 673 O O . ALA A 1 86 ? -9.322 -2.793 5.788 1.00 97.94 86 ALA A O 1
ATOM 674 N N . LEU A 1 87 ? -11.431 -3.220 5.121 1.00 97.19 87 LEU A N 1
ATOM 675 C CA . LEU A 1 87 ? -11.759 -4.176 6.174 1.00 97.19 87 LEU A CA 1
ATOM 676 C C . LEU A 1 87 ? -11.248 -5.590 5.867 1.00 97.19 87 LEU A C 1
ATOM 678 O O . LEU A 1 87 ? -11.223 -6.411 6.774 1.00 97.19 87 LEU A O 1
ATOM 682 N N . ASP A 1 88 ? -10.853 -5.906 4.640 1.00 97.94 88 ASP A N 1
ATOM 683 C CA . ASP A 1 88 ? -10.400 -7.243 4.249 1.00 97.94 88 ASP A CA 1
ATOM 684 C C . ASP A 1 88 ? -8.957 -7.527 4.709 1.00 97.94 88 ASP A C 1
ATOM 686 O O . ASP A 1 88 ? -8.748 -8.204 5.719 1.00 97.94 88 ASP A O 1
ATOM 690 N N . ASP A 1 89 ? -7.958 -6.974 4.016 1.00 97.62 89 ASP A N 1
ATOM 691 C CA . ASP A 1 89 ? -6.548 -7.376 4.159 1.00 97.62 89 ASP A CA 1
ATOM 692 C C . ASP A 1 89 ? -5.540 -6.210 4.186 1.00 97.62 89 ASP A C 1
ATOM 694 O O . ASP A 1 89 ? -4.322 -6.434 4.204 1.00 97.62 89 ASP A O 1
ATOM 698 N N . CYS A 1 90 ? -6.036 -4.970 4.196 1.00 98.00 90 CYS A N 1
ATOM 699 C CA . CYS A 1 90 ? -5.210 -3.770 4.256 1.00 98.00 90 CYS A CA 1
ATOM 700 C C . CYS A 1 90 ? -4.502 -3.640 5.614 1.00 98.00 90 CYS A C 1
ATOM 702 O O . CYS A 1 90 ? -5.020 -4.048 6.657 1.00 98.00 90 CYS A O 1
ATOM 704 N N . MET A 1 91 ? -3.309 -3.045 5.604 1.00 97.69 91 MET A N 1
ATOM 705 C CA . MET A 1 91 ? -2.407 -2.964 6.756 1.00 97.69 91 MET A CA 1
ATOM 706 C C . MET A 1 91 ? -1.726 -1.592 6.817 1.00 97.69 91 MET A C 1
ATOM 708 O O . MET A 1 91 ? -1.486 -0.985 5.773 1.00 97.69 91 MET A O 1
ATOM 712 N N . VAL A 1 92 ? -1.420 -1.139 8.037 1.00 96.69 92 VAL A N 1
ATOM 713 C CA . VAL A 1 92 ? -0.600 0.046 8.347 1.00 96.69 92 VAL A CA 1
ATOM 714 C C . VAL A 1 92 ? 0.677 -0.368 9.061 1.00 96.69 92 VAL A C 1
ATOM 716 O O . VAL A 1 92 ? 0.576 -1.160 10.026 1.00 96.69 92 VAL A O 1
#

Radius of gyration: 17.31 Å; chains: 1; bounding box: 40×29×50 Å

Foldseek 3Di:
DVVQVPADKDKDKDKDADPCQQVVPPVHDDDDDCCRRHVRMDIDIDIGHQLLVVCVVVPDDPPDFWDWDFDPDPVRPIDIDGVVRSNPGDGD

pLDDT: mean 97.4, std 1.46, range [86.5, 98.81]